Protein AF-A0A0C2FTX7-F1 (afdb_monomer)

Nearest PDB structures (foldseek):
  2q0o-assembly1_C  TM=3.931E-01  e=6.604E+00  Sinorhizobium fredii NGR234

Solvent-accessible surface area (backbone atoms only — not comparable to full-atom values): 8450 Å² total; per-residue (Å²): 137,84,83,79,80,75,87,76,80,83,76,73,76,77,71,81,76,68,100,60,57,69,72,59,71,73,48,58,84,80,49,51,65,69,56,45,53,53,54,44,53,53,46,50,53,50,39,52,54,49,52,51,45,42,52,52,24,55,48,23,51,76,70,73,40,80,56,85,47,73,63,62,65,61,48,48,55,50,44,50,54,45,52,52,50,46,52,54,45,50,55,52,40,46,69,74,69,46,91,67,78,84,46,72,68,59,47,52,53,59,73,69,50,81,72,76,85,75,84,79,65,56,66,71,60,50,53,55,49,50,58,54,60,77,73,108

Foldseek 3Di:
DDDDDDDDPPPQPDDDDQPDDVVCLVPVLPDDLVVLVVVLVSLVVVLVVLVVLLVQQVVCVVVVHHRPDTDSVNSVVSSVSSVVSNVVSVVSSCVVVPPDDQDPVNVVVVVPDPDDDDPPDDPVVVVVVVVVVVVD

pLDDT: mean 82.49, std 15.6, range [36.53, 97.5]

Structure (mmCIF, N/CA/C/O backbone):
data_AF-A0A0C2FTX7-F1
#
_entry.id   AF-A0A0C2FTX7-F1
#
loop_
_atom_site.group_PDB
_atom_site.id
_atom_site.type_symbol
_atom_site.label_atom_id
_atom_site.label_alt_id
_atom_site.label_comp_id
_atom_site.label_asym_id
_atom_site.label_entity_id
_atom_site.label_seq_id
_atom_site.pdbx_PDB_ins_code
_atom_site.Cartn_x
_atom_site.Cartn_y
_atom_site.Cartn_z
_atom_site.occupancy
_atom_site.B_iso_or_equiv
_atom_site.auth_seq_id
_atom_site.auth_comp_id
_atom_site.auth_asym_id
_atom_site.auth_atom_id
_atom_site.pdbx_PDB_model_num
ATOM 1 N N . MET A 1 1 ? 19.396 13.134 -50.873 1.00 36.53 1 MET A N 1
ATOM 2 C CA . MET A 1 1 ? 18.105 12.723 -50.287 1.00 36.53 1 MET A CA 1
ATOM 3 C C . MET A 1 1 ? 18.381 12.219 -48.886 1.00 36.53 1 MET A C 1
ATOM 5 O O . MET A 1 1 ? 19.053 11.209 -48.738 1.00 36.53 1 MET A O 1
ATOM 9 N N . SER A 1 2 ? 17.984 12.992 -47.879 1.00 36.53 2 SER A N 1
ATOM 10 C CA . SER A 1 2 ? 18.265 12.711 -46.470 1.00 36.53 2 SER A CA 1
ATOM 11 C C . SER A 1 2 ? 17.114 11.891 -45.895 1.00 36.53 2 SER A C 1
ATOM 13 O O . SER A 1 2 ? 15.978 12.359 -45.882 1.00 36.53 2 SER A O 1
ATOM 15 N N . HIS A 1 3 ? 17.389 10.663 -45.457 1.00 39.69 3 HIS A N 1
ATOM 16 C CA . HIS A 1 3 ? 16.394 9.826 -44.792 1.00 39.69 3 HIS A CA 1
ATOM 17 C C . HIS A 1 3 ? 16.103 10.380 -43.390 1.00 39.69 3 HIS A C 1
ATOM 19 O O . HIS A 1 3 ? 16.943 10.303 -42.498 1.00 39.69 3 HIS A O 1
ATOM 25 N N . GLN A 1 4 ? 14.903 10.938 -43.205 1.00 40.91 4 GLN A N 1
ATOM 26 C CA . GLN A 1 4 ? 14.298 11.130 -41.888 1.00 40.91 4 GLN A CA 1
ATOM 27 C C . GLN A 1 4 ? 13.918 9.759 -41.323 1.00 40.91 4 GLN A C 1
ATOM 29 O O . GLN A 1 4 ? 13.025 9.087 -41.836 1.00 40.91 4 GLN A O 1
ATOM 34 N N . SER A 1 5 ? 14.594 9.339 -40.260 1.00 39.84 5 SER A N 1
ATOM 35 C CA . SER A 1 5 ? 14.141 8.246 -39.402 1.00 39.84 5 SER A CA 1
ATOM 36 C C . SER A 1 5 ? 12.988 8.742 -38.526 1.00 39.84 5 SER A C 1
ATOM 38 O O . SER A 1 5 ? 13.173 9.632 -37.699 1.00 39.84 5 SER A O 1
ATOM 40 N N . ALA A 1 6 ? 11.798 8.174 -38.728 1.00 42.66 6 ALA A N 1
ATOM 41 C CA . ALA A 1 6 ? 10.618 8.406 -37.898 1.00 42.66 6 ALA A CA 1
ATOM 42 C C . ALA A 1 6 ? 10.862 7.985 -36.428 1.00 42.66 6 ALA A C 1
ATOM 44 O O . ALA A 1 6 ? 11.613 7.030 -36.190 1.00 42.66 6 ALA A O 1
ATOM 45 N N . PRO A 1 7 ? 10.228 8.647 -35.439 1.00 43.50 7 PRO A N 1
ATOM 46 C CA . PRO A 1 7 ? 10.326 8.252 -34.038 1.00 43.50 7 PRO A CA 1
ATOM 47 C C . PRO A 1 7 ? 9.644 6.893 -33.843 1.00 43.50 7 PRO A C 1
ATOM 49 O O . PRO A 1 7 ? 8.486 6.701 -34.215 1.00 43.50 7 PRO A O 1
ATOM 52 N N . LYS A 1 8 ? 10.382 5.921 -33.298 1.00 42.75 8 LYS A N 1
ATOM 53 C CA . LYS A 1 8 ? 9.829 4.608 -32.948 1.00 42.75 8 LYS A CA 1
ATOM 54 C C . LYS A 1 8 ? 8.855 4.786 -31.776 1.00 42.75 8 LYS A C 1
ATOM 56 O O . LYS A 1 8 ? 9.232 5.443 -30.813 1.00 42.75 8 LYS A O 1
ATOM 61 N N . PRO A 1 9 ? 7.643 4.208 -31.824 1.00 43.28 9 PRO A N 1
ATOM 62 C CA . PRO A 1 9 ? 6.730 4.243 -30.692 1.00 43.28 9 PRO A CA 1
ATOM 63 C C . PRO A 1 9 ? 7.345 3.470 -29.521 1.00 43.28 9 PRO A C 1
ATOM 65 O O . PRO A 1 9 ? 7.659 2.282 -29.655 1.00 43.28 9 PRO A O 1
ATOM 68 N N . ASP A 1 10 ? 7.525 4.153 -28.389 1.00 44.41 10 ASP A N 1
ATOM 69 C CA . ASP A 1 10 ? 7.972 3.593 -27.114 1.00 44.41 10 ASP A CA 1
ATOM 70 C C . ASP A 1 10 ? 7.007 2.503 -26.655 1.00 44.41 10 AS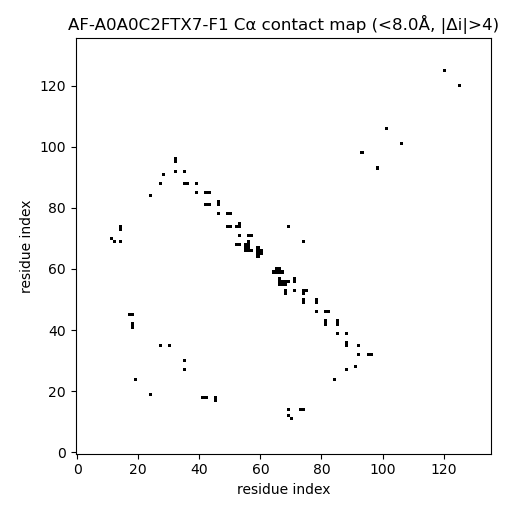P A C 1
ATOM 72 O O . ASP A 1 10 ? 6.046 2.726 -25.921 1.00 44.41 10 ASP A O 1
ATOM 76 N N . THR A 1 11 ? 7.248 1.279 -27.109 1.00 45.06 11 THR A N 1
ATOM 77 C CA . THR A 1 11 ? 6.495 0.118 -26.650 1.00 45.06 11 THR A CA 1
ATOM 78 C C . THR A 1 11 ? 7.145 -0.341 -25.347 1.00 45.06 11 THR A C 1
ATOM 80 O O . THR A 1 11 ? 7.840 -1.358 -25.307 1.00 45.06 11 THR A O 1
ATOM 83 N N . LYS A 1 12 ? 6.997 0.470 -24.287 1.00 52.41 12 LYS A N 1
ATOM 84 C CA . LYS A 1 12 ? 7.442 0.124 -22.932 1.00 52.41 12 LYS A CA 1
ATOM 85 C C . LYS A 1 12 ? 6.713 -1.159 -22.535 1.00 52.41 12 LYS A C 1
ATOM 87 O O . LYS A 1 12 ? 5.499 -1.153 -22.334 1.00 52.41 12 LYS A O 1
ATOM 92 N N . LYS A 1 13 ? 7.428 -2.289 -22.513 1.00 51.44 13 LYS A N 1
ATOM 93 C CA . LYS A 1 13 ? 6.860 -3.574 -22.086 1.00 51.44 13 LYS A CA 1
ATOM 94 C C . LYS A 1 13 ? 6.274 -3.375 -20.685 1.00 51.44 13 LYS A C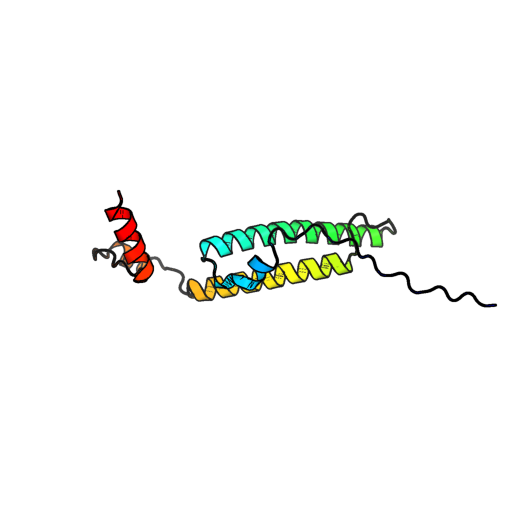 1
ATOM 96 O O . LYS A 1 13 ? 7.019 -2.951 -19.803 1.00 51.44 13 LYS A O 1
ATOM 101 N N . PRO A 1 14 ? 4.979 -3.646 -20.467 1.00 54.78 14 PRO A N 1
ATOM 102 C CA . PRO A 1 14 ? 4.381 -3.437 -19.163 1.00 54.78 14 PRO A CA 1
ATOM 103 C C . PRO A 1 14 ? 5.098 -4.316 -18.141 1.00 54.78 14 PRO A C 1
ATOM 105 O O . PRO A 1 14 ? 5.370 -5.494 -18.390 1.00 54.78 14 PRO A O 1
ATOM 108 N N . LEU A 1 15 ? 5.424 -3.722 -16.994 1.00 64.06 15 LEU A N 1
ATOM 109 C CA . LEU A 1 15 ? 5.787 -4.488 -15.811 1.00 64.06 15 LEU A CA 1
ATOM 110 C C . LEU A 1 15 ? 4.661 -5.484 -15.509 1.00 64.06 15 LEU A C 1
ATOM 112 O O . LEU A 1 15 ? 3.499 -5.231 -15.838 1.00 64.06 15 LEU A O 1
ATOM 116 N N . ASN A 1 16 ? 5.006 -6.620 -14.893 1.00 66.12 16 ASN A N 1
ATOM 117 C CA . ASN A 1 16 ? 3.991 -7.550 -14.398 1.00 66.12 16 ASN A CA 1
ATOM 118 C C . ASN A 1 16 ? 2.942 -6.758 -13.604 1.00 66.12 16 ASN A C 1
ATOM 120 O O . ASN A 1 16 ? 3.328 -5.851 -12.858 1.00 66.12 16 ASN A O 1
ATOM 124 N N . PRO A 1 17 ? 1.649 -7.072 -13.780 1.00 65.44 17 PRO A N 1
ATOM 125 C CA . PRO A 1 17 ? 0.591 -6.282 -13.186 1.00 65.44 17 PRO A CA 1
ATOM 126 C C . PRO A 1 17 ? 0.754 -6.230 -11.662 1.00 65.44 17 PRO A C 1
ATOM 128 O O . PRO A 1 17 ? 1.253 -7.194 -11.069 1.00 65.44 17 PRO A O 1
ATOM 131 N N . PRO A 1 18 ? 0.339 -5.119 -11.031 1.00 70.81 18 PRO A N 1
ATOM 132 C CA . PRO A 1 18 ? 0.328 -5.023 -9.585 1.00 70.81 18 PRO A CA 1
ATOM 133 C C . PRO A 1 18 ? -0.456 -6.167 -8.941 1.00 70.81 18 PRO A C 1
ATOM 135 O O . PRO A 1 18 ? -1.395 -6.686 -9.552 1.00 70.81 18 PRO A O 1
ATOM 138 N N . PRO A 1 19 ? -0.112 -6.542 -7.692 1.00 77.25 19 PRO A N 1
ATOM 139 C CA . PRO A 1 19 ? -0.817 -7.598 -6.962 1.00 77.25 19 PRO A CA 1
ATOM 140 C C . PRO A 1 19 ? -2.310 -7.281 -6.770 1.00 77.25 19 PRO A C 1
ATOM 142 O O . PRO A 1 19 ? -3.114 -8.187 -6.575 1.00 77.25 19 PRO A O 1
ATOM 145 N N . TYR A 1 20 ? -2.686 -6.004 -6.881 1.00 84.12 20 TYR A N 1
ATOM 146 C CA . TYR A 1 20 ? -4.059 -5.523 -6.826 1.00 84.12 20 TYR A CA 1
ATOM 147 C C . TYR A 1 20 ? -4.430 -4.735 -8.076 1.00 84.12 20 TYR A C 1
ATOM 149 O O . TYR A 1 20 ? -3.618 -3.991 -8.624 1.00 84.12 20 TYR A O 1
ATOM 157 N N . SER A 1 21 ? -5.691 -4.856 -8.494 1.00 85.31 21 SER A N 1
ATOM 158 C CA . SER A 1 21 ? -6.229 -4.057 -9.591 1.00 85.31 21 SER A CA 1
ATOM 159 C C . SER A 1 21 ? -6.302 -2.567 -9.213 1.00 85.31 21 SER A C 1
ATOM 161 O O . SER A 1 21 ? -6.468 -2.239 -8.032 1.00 85.31 21 SER A O 1
ATOM 163 N N . PRO A 1 22 ? -6.261 -1.649 -10.200 1.00 85.88 22 PRO A N 1
ATOM 164 C CA . PRO A 1 22 ? -6.446 -0.217 -9.953 1.00 85.88 22 PRO A CA 1
ATOM 165 C C . PRO A 1 22 ? -7.733 0.087 -9.181 1.00 85.88 22 PRO A C 1
ATOM 167 O O . PRO A 1 22 ? -7.719 0.882 -8.251 1.00 85.88 22 PRO A O 1
ATOM 170 N N . GLN A 1 23 ? -8.810 -0.648 -9.473 1.00 86.25 23 GLN A N 1
ATOM 171 C CA . GLN A 1 23 ? -10.101 -0.516 -8.794 1.00 86.25 23 GLN A CA 1
ATOM 172 C C . GLN A 1 23 ? -9.991 -0.731 -7.278 1.00 86.25 23 GLN A C 1
ATOM 174 O O . GLN A 1 23 ? -10.592 0.015 -6.512 1.00 86.25 23 GLN A O 1
ATOM 179 N N . ILE A 1 24 ? -9.207 -1.714 -6.822 1.00 88.94 24 ILE A N 1
ATOM 180 C CA . ILE A 1 24 ? -9.001 -1.953 -5.385 1.00 88.94 24 ILE A CA 1
ATOM 181 C C . ILE A 1 24 ? -8.175 -0.818 -4.771 1.00 88.94 24 ILE A C 1
ATOM 183 O O . ILE A 1 24 ? -8.479 -0.345 -3.676 1.00 88.94 24 ILE A O 1
ATOM 187 N N . LEU A 1 25 ? -7.143 -0.361 -5.483 1.00 90.56 25 LEU A N 1
ATOM 188 C CA . LEU A 1 25 ? -6.24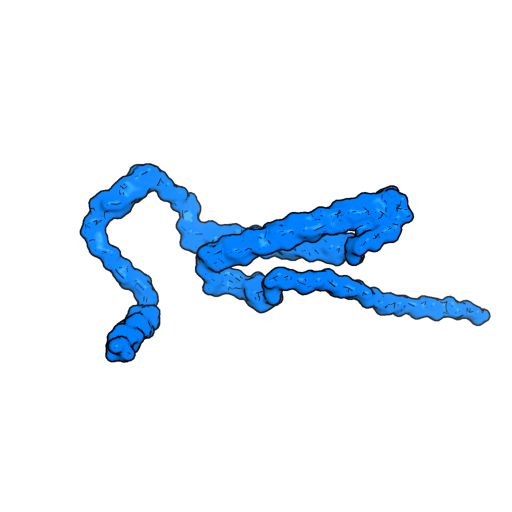1 0.691 -5.017 1.00 90.56 25 LEU A CA 1
ATOM 189 C C . LEU A 1 25 ? -6.882 2.087 -5.016 1.00 90.56 25 LEU A C 1
ATOM 191 O O . LEU A 1 25 ? -6.432 2.958 -4.273 1.00 90.56 25 LEU A O 1
ATOM 195 N N . GLU A 1 26 ? -7.914 2.320 -5.821 1.00 92.88 26 GLU A N 1
ATOM 196 C CA . GLU A 1 26 ? -8.685 3.569 -5.859 1.00 92.88 26 GLU A CA 1
ATOM 197 C C . GLU A 1 26 ? -9.715 3.657 -4.725 1.00 92.88 26 GLU A C 1
ATOM 199 O O . GLU A 1 26 ? -9.944 4.741 -4.195 1.00 92.88 26 GLU A O 1
ATOM 204 N N . HIS A 1 27 ? -10.272 2.524 -4.289 1.00 93.88 27 HIS A N 1
ATOM 205 C CA . HIS A 1 27 ? -11.379 2.465 -3.323 1.00 93.88 27 HIS A CA 1
ATOM 206 C C . HIS A 1 27 ? -10.945 1.977 -1.932 1.00 93.88 27 HIS A C 1
ATOM 208 O O . HIS A 1 27 ? -11.680 1.284 -1.223 1.00 93.88 27 HIS A O 1
ATOM 214 N N . LEU A 1 28 ? -9.727 2.336 -1.513 1.00 93.25 28 LEU A N 1
ATOM 215 C CA . LEU A 1 28 ? -9.151 1.891 -0.238 1.00 93.25 28 LEU A CA 1
ATOM 216 C C . LEU A 1 28 ? -9.990 2.296 0.992 1.00 93.25 28 LEU A C 1
ATOM 218 O O . LEU A 1 28 ? -9.928 1.662 2.042 1.00 93.25 28 LEU A O 1
ATOM 222 N N . ASP A 1 29 ? -10.793 3.352 0.896 1.00 92.06 29 ASP A N 1
ATOM 223 C CA . ASP A 1 29 ? -11.674 3.834 1.966 1.00 92.06 29 ASP A CA 1
ATOM 224 C C . ASP A 1 29 ? -12.790 2.847 2.339 1.00 92.06 29 ASP A C 1
ATOM 226 O O . ASP A 1 29 ? -13.172 2.786 3.517 1.00 92.06 29 ASP A O 1
ATOM 230 N N . GLN A 1 30 ? -13.228 2.025 1.383 1.00 93.25 30 GLN A N 1
ATOM 231 C CA . GLN A 1 30 ? -14.319 1.062 1.551 1.00 93.25 30 GLN A CA 1
ATOM 232 C C . GLN A 1 30 ? -13.913 -0.153 2.395 1.00 93.25 30 GLN A C 1
ATOM 234 O O . GLN A 1 30 ? -14.758 -0.835 2.973 1.00 93.25 30 GLN A O 1
ATOM 239 N N . PHE A 1 31 ? -12.613 -0.421 2.518 1.00 94.00 31 PHE A N 1
ATOM 240 C CA . PHE A 1 31 ? -12.118 -1.620 3.182 1.00 94.00 31 PHE A CA 1
ATOM 241 C C . PHE A 1 31 ? -11.959 -1.458 4.695 1.00 94.00 31 PHE A C 1
ATOM 243 O O . PHE A 1 31 ? -11.640 -0.385 5.215 1.00 94.00 31 PHE A O 1
ATOM 250 N N . SER A 1 32 ? -12.152 -2.554 5.431 1.00 94.38 32 SER A N 1
ATOM 251 C CA . SER A 1 32 ? -11.906 -2.607 6.877 1.00 94.38 32 SER A CA 1
ATOM 252 C C . SER A 1 32 ? -10.426 -2.361 7.215 1.00 94.38 32 SER A C 1
ATOM 254 O O . SER A 1 32 ? -9.551 -2.538 6.368 1.00 94.38 32 SER A O 1
ATOM 256 N N . VAL A 1 33 ? -10.117 -2.019 8.474 1.00 93.25 33 VAL A N 1
ATOM 257 C CA . VAL A 1 33 ? -8.719 -1.917 8.945 1.00 93.25 33 VAL A CA 1
ATOM 258 C C . VAL A 1 33 ? -7.966 -3.233 8.722 1.00 93.25 33 VAL A C 1
ATOM 260 O O . VAL A 1 33 ? -6.831 -3.216 8.250 1.00 93.25 33 VAL A O 1
ATOM 263 N N . GLY A 1 34 ? -8.605 -4.377 8.990 1.00 93.06 34 GLY A N 1
ATOM 264 C CA . GLY A 1 34 ? -7.999 -5.693 8.771 1.00 93.06 34 GLY A CA 1
ATOM 265 C C . GLY A 1 34 ? -7.608 -5.904 7.307 1.00 93.06 34 GLY A C 1
ATOM 266 O O . GLY A 1 34 ? -6.460 -6.229 7.012 1.00 93.06 34 GLY A O 1
ATOM 267 N N . THR A 1 35 ? -8.533 -5.623 6.389 1.00 95.69 35 THR A N 1
ATOM 268 C CA . THR A 1 35 ? -8.304 -5.727 4.941 1.00 95.69 35 THR A CA 1
ATOM 269 C C . THR A 1 35 ? -7.209 -4.768 4.470 1.00 95.69 35 THR A C 1
ATOM 271 O O . THR A 1 35 ? -6.303 -5.181 3.754 1.00 95.69 35 THR A O 1
ATOM 274 N N . LEU A 1 36 ? -7.227 -3.514 4.934 1.00 96.31 36 LEU A N 1
ATOM 275 C CA . LEU A 1 36 ? -6.190 -2.522 4.637 1.00 96.31 36 LEU A CA 1
ATOM 276 C C . LEU A 1 36 ? -4.794 -2.983 5.075 1.00 96.31 36 LEU A C 1
ATOM 278 O O . LEU A 1 36 ? -3.822 -2.784 4.351 1.00 96.31 36 LEU A O 1
ATOM 282 N N . THR A 1 37 ? -4.693 -3.644 6.230 1.00 96.19 37 THR A N 1
ATOM 283 C CA . THR A 1 37 ? -3.423 -4.200 6.724 1.00 96.19 37 THR A CA 1
ATOM 284 C C . THR A 1 37 ? -2.898 -5.325 5.824 1.00 96.19 37 THR A C 1
ATOM 286 O O . THR A 1 37 ? -1.692 -5.423 5.595 1.00 96.19 37 THR A O 1
ATOM 289 N N . VAL A 1 38 ? -3.790 -6.174 5.299 1.00 96.88 38 VAL A N 1
ATOM 290 C CA . VAL A 1 38 ? -3.427 -7.249 4.359 1.00 96.88 38 VAL A CA 1
ATOM 291 C C . VAL A 1 38 ? -2.921 -6.662 3.045 1.00 96.88 38 VAL A C 1
ATOM 293 O O . VAL A 1 38 ? -1.803 -6.986 2.646 1.00 96.88 38 VAL A O 1
ATOM 296 N N . ILE A 1 39 ? -3.684 -5.738 2.448 1.00 96.25 39 ILE A N 1
ATOM 297 C CA . ILE A 1 39 ? -3.299 -5.039 1.214 1.00 96.25 39 ILE A CA 1
ATOM 298 C C . ILE A 1 39 ? -1.935 -4.367 1.404 1.00 96.25 39 ILE A C 1
ATOM 300 O O . ILE A 1 39 ? -1.023 -4.575 0.609 1.00 96.25 39 ILE A O 1
ATOM 304 N N . GLY A 1 40 ? -1.754 -3.617 2.497 1.00 96.94 40 GLY A N 1
ATOM 305 C CA . GLY A 1 40 ? -0.496 -2.929 2.788 1.00 96.94 40 GLY A CA 1
ATOM 306 C C . GLY A 1 40 ? 0.703 -3.877 2.864 1.00 96.94 40 GLY A C 1
ATOM 307 O O . GLY A 1 40 ? 1.750 -3.593 2.290 1.00 96.94 40 GLY A O 1
ATOM 308 N N . ARG A 1 41 ? 0.560 -5.041 3.507 1.00 97.00 41 ARG A N 1
ATOM 309 C CA . ARG A 1 41 ? 1.634 -6.046 3.578 1.00 97.00 41 ARG A CA 1
ATOM 310 C C . ARG A 1 41 ? 2.037 -6.571 2.200 1.00 97.00 41 ARG A C 1
ATOM 312 O O . ARG A 1 41 ? 3.226 -6.723 1.931 1.00 97.00 41 ARG A O 1
ATOM 319 N N . GLU A 1 42 ? 1.071 -6.854 1.339 1.00 96.19 42 GLU A N 1
ATOM 320 C CA . GLU A 1 42 ? 1.344 -7.352 -0.010 1.00 96.19 42 GLU A CA 1
ATOM 321 C C . GLU A 1 42 ? 1.988 -6.277 -0.894 1.00 96.19 42 GLU A C 1
ATOM 323 O O . GLU A 1 42 ? 2.949 -6.571 -1.604 1.00 96.19 42 GLU A O 1
ATOM 328 N N . LEU A 1 43 ? 1.559 -5.014 -0.769 1.00 95.88 43 LEU A N 1
ATOM 329 C CA . LEU A 1 43 ? 2.218 -3.886 -1.434 1.00 95.88 43 LEU A CA 1
ATOM 330 C C . LEU A 1 43 ? 3.665 -3.684 -0.951 1.00 95.88 43 LEU A C 1
ATOM 332 O O . LEU A 1 43 ? 4.532 -3.388 -1.767 1.00 95.88 43 LEU A O 1
ATOM 336 N N . VAL A 1 44 ? 3.965 -3.889 0.341 1.00 96.69 44 VAL A N 1
ATOM 337 C CA . VAL A 1 44 ? 5.352 -3.872 0.857 1.00 96.69 44 VAL A CA 1
ATOM 338 C C . VAL A 1 44 ? 6.185 -5.009 0.264 1.00 96.69 44 VAL A C 1
ATOM 340 O O . VAL A 1 44 ? 7.343 -4.795 -0.102 1.00 96.69 44 VAL A O 1
ATOM 343 N N . SER A 1 45 ? 5.617 -6.213 0.164 1.00 95.69 45 SER A N 1
ATOM 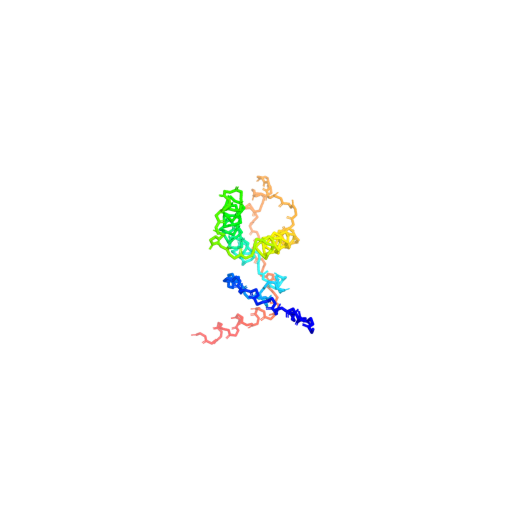344 C CA . SER A 1 45 ? 6.302 -7.353 -0.455 1.00 95.69 45 SER A CA 1
ATOM 345 C C . SER A 1 45 ? 6.656 -7.047 -1.910 1.00 95.69 45 SER A C 1
ATOM 347 O O . SER A 1 45 ? 7.804 -7.219 -2.317 1.00 95.69 45 SER A O 1
ATOM 349 N N . GLU A 1 46 ? 5.698 -6.518 -2.671 1.00 94.25 46 GLU A N 1
ATOM 350 C CA . GLU A 1 46 ? 5.907 -6.093 -4.054 1.00 94.25 46 GLU A CA 1
ATOM 351 C C . GLU A 1 46 ? 6.959 -4.977 -4.146 1.00 94.25 46 GLU A C 1
ATOM 353 O O . GLU A 1 46 ? 7.907 -5.085 -4.924 1.00 94.25 46 GLU A O 1
ATOM 358 N N . LEU A 1 47 ? 6.860 -3.939 -3.308 1.00 95.19 47 LEU A N 1
ATOM 359 C CA . LEU A 1 47 ? 7.829 -2.841 -3.262 1.00 95.19 47 LEU A CA 1
ATOM 360 C C . LEU A 1 47 ? 9.246 -3.359 -2.997 1.00 95.19 47 LEU A C 1
ATOM 362 O O . LEU A 1 47 ? 10.192 -2.915 -3.645 1.00 95.19 4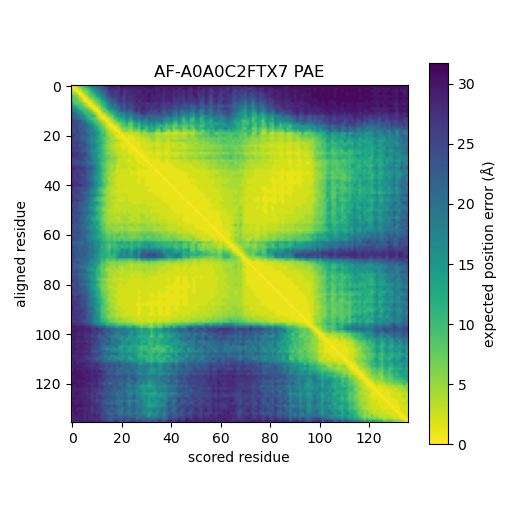7 LEU A O 1
ATOM 366 N N . THR A 1 48 ? 9.397 -4.331 -2.096 1.00 95.06 48 THR A N 1
ATOM 367 C CA . THR A 1 48 ? 10.689 -4.963 -1.788 1.00 95.06 48 THR A CA 1
ATOM 368 C C . THR A 1 48 ? 11.270 -5.644 -3.025 1.00 95.06 48 THR A C 1
ATOM 370 O O . THR A 1 48 ? 12.425 -5.403 -3.388 1.00 95.06 48 THR A O 1
ATOM 373 N N . THR A 1 49 ? 10.462 -6.447 -3.722 1.00 92.56 49 THR A N 1
ATOM 374 C CA . THR A 1 49 ? 10.876 -7.128 -4.954 1.00 92.56 49 THR A CA 1
ATOM 375 C C . THR A 1 49 ? 11.259 -6.130 -6.047 1.00 92.56 49 THR A C 1
ATOM 377 O O . THR A 1 49 ? 12.305 -6.281 -6.680 1.00 92.56 49 THR A O 1
ATOM 380 N N . ARG A 1 50 ? 10.456 -5.082 -6.254 1.00 91.38 50 ARG A N 1
ATOM 381 C CA . ARG A 1 50 ? 10.694 -4.080 -7.306 1.00 91.38 50 ARG A CA 1
ATOM 382 C C . ARG A 1 50 ? 11.886 -3.190 -7.018 1.00 91.38 50 ARG A C 1
ATOM 384 O O . ARG A 1 50 ? 12.669 -2.939 -7.929 1.00 91.38 50 ARG A O 1
ATOM 391 N N . THR A 1 51 ? 12.080 -2.803 -5.762 1.00 93.31 51 THR A N 1
ATOM 392 C CA . THR A 1 51 ? 13.270 -2.063 -5.328 1.00 93.31 51 THR A CA 1
ATOM 393 C C . THR A 1 51 ? 14.526 -2.891 -5.587 1.00 93.31 51 THR A C 1
ATOM 395 O O . THR A 1 51 ? 15.489 -2.385 -6.158 1.00 93.31 51 THR A O 1
ATOM 398 N N . HIS A 1 52 ? 14.504 -4.191 -5.273 1.00 92.50 52 HIS A N 1
ATOM 399 C CA . HIS A 1 52 ? 15.614 -5.084 -5.606 1.00 92.50 52 HIS A CA 1
ATOM 400 C C . HIS A 1 52 ? 15.861 -5.164 -7.125 1.00 92.50 52 HIS A C 1
ATOM 402 O O . HIS A 1 52 ? 17.004 -5.035 -7.570 1.00 92.50 52 HIS A O 1
ATOM 408 N N . SER A 1 53 ? 14.813 -5.318 -7.944 1.00 90.62 53 SER A N 1
ATOM 409 C CA . SER A 1 53 ? 14.933 -5.298 -9.413 1.00 90.62 53 SER A CA 1
ATOM 410 C C . SER A 1 53 ? 15.504 -3.981 -9.948 1.00 90.62 53 SER A C 1
ATOM 412 O O . SER A 1 53 ? 16.336 -4.004 -10.860 1.00 90.62 53 SER A O 1
ATOM 414 N N . LEU A 1 54 ? 15.103 -2.845 -9.375 1.00 90.75 54 LEU A N 1
ATOM 415 C CA . LEU A 1 54 ? 15.641 -1.531 -9.714 1.00 90.75 54 LEU A CA 1
ATOM 416 C C . LEU A 1 54 ? 17.134 -1.456 -9.370 1.00 90.75 54 LEU A C 1
ATOM 418 O O . LEU A 1 54 ? 17.935 -1.114 -10.236 1.00 90.75 54 LEU A O 1
ATOM 422 N N . CYS A 1 55 ? 17.538 -1.873 -8.165 1.00 91.44 55 CYS A N 1
ATOM 423 C CA . CYS A 1 55 ? 18.949 -1.924 -7.771 1.00 91.44 55 CYS A CA 1
ATOM 424 C C . CYS A 1 55 ? 19.789 -2.792 -8.718 1.00 91.44 55 CYS A C 1
ATOM 426 O O . CYS A 1 55 ? 20.880 -2.387 -9.119 1.00 91.44 55 CYS A O 1
ATOM 428 N N . MET A 1 56 ? 19.286 -3.966 -9.112 1.00 90.06 56 MET A N 1
ATOM 429 C CA . MET A 1 56 ? 19.983 -4.839 -10.065 1.00 90.06 56 MET A CA 1
ATOM 430 C C . MET A 1 56 ? 20.100 -4.205 -11.454 1.00 90.06 56 MET A C 1
ATOM 432 O O . MET A 1 56 ? 21.140 -4.334 -12.100 1.00 90.06 56 MET A O 1
ATOM 436 N N . SER A 1 57 ? 19.073 -3.479 -11.898 1.00 87.69 57 SER A N 1
ATOM 437 C CA . SER A 1 57 ? 19.089 -2.769 -13.183 1.00 87.69 57 SER A CA 1
ATOM 438 C C . SER A 1 57 ? 20.093 -1.619 -13.174 1.00 87.69 57 SER A C 1
ATOM 440 O O . SER A 1 57 ? 20.914 -1.515 -14.082 1.00 87.69 57 SER A O 1
ATOM 442 N N . LEU A 1 58 ? 20.105 -0.813 -12.109 1.00 88.62 58 LEU A N 1
ATOM 443 C CA . LEU A 1 58 ? 21.078 0.267 -11.923 1.00 88.62 58 LEU A CA 1
ATOM 444 C C . LEU A 1 58 ? 22.515 -0.268 -11.843 1.00 88.62 58 LEU A C 1
ATOM 446 O O . LEU A 1 58 ? 23.427 0.301 -12.446 1.00 88.62 58 LEU A O 1
ATOM 450 N N . LYS A 1 59 ? 22.723 -1.400 -11.160 1.00 89.31 59 LYS A N 1
ATOM 451 C CA . LYS A 1 59 ? 24.019 -2.088 -11.122 1.00 89.31 59 LYS A CA 1
ATOM 452 C C . LYS A 1 59 ? 24.458 -2.546 -12.515 1.00 89.31 59 LYS A C 1
ATOM 454 O O . LYS A 1 59 ? 25.604 -2.311 -12.885 1.00 89.31 59 LYS A O 1
ATOM 459 N N . ALA A 1 60 ? 23.567 -3.154 -13.299 1.00 87.12 60 ALA A N 1
ATOM 460 C CA . ALA A 1 60 ? 23.878 -3.584 -14.662 1.00 87.12 60 ALA A CA 1
ATOM 461 C C . ALA A 1 60 ? 24.284 -2.402 -15.557 1.00 87.12 60 ALA A C 1
ATOM 463 O O . ALA A 1 60 ? 25.285 -2.497 -16.263 1.00 87.12 60 ALA A O 1
ATOM 464 N N . VAL A 1 61 ? 23.574 -1.272 -15.460 1.00 84.94 61 VAL A N 1
ATOM 465 C CA . VAL A 1 61 ? 23.922 -0.030 -16.172 1.00 84.94 61 VAL A CA 1
ATOM 466 C C . VAL A 1 61 ? 25.314 0.467 -15.770 1.00 84.94 61 VAL A C 1
ATOM 468 O O . VAL A 1 61 ? 26.127 0.772 -16.643 1.00 84.94 61 VAL A O 1
ATOM 471 N N . SER A 1 62 ? 25.624 0.482 -14.470 1.00 87.81 62 SER A N 1
ATOM 472 C CA . SER A 1 62 ? 26.956 0.844 -13.958 1.00 87.81 62 SER A CA 1
ATOM 473 C C . SER A 1 62 ? 28.061 -0.072 -14.510 1.00 87.81 62 SER A C 1
ATOM 475 O O . SER A 1 62 ? 29.123 0.389 -14.925 1.00 87.81 62 SER A O 1
ATOM 477 N N . GLU A 1 63 ? 27.779 -1.372 -14.613 1.00 91.00 63 GLU A N 1
ATOM 478 C CA . GLU A 1 63 ? 28.679 -2.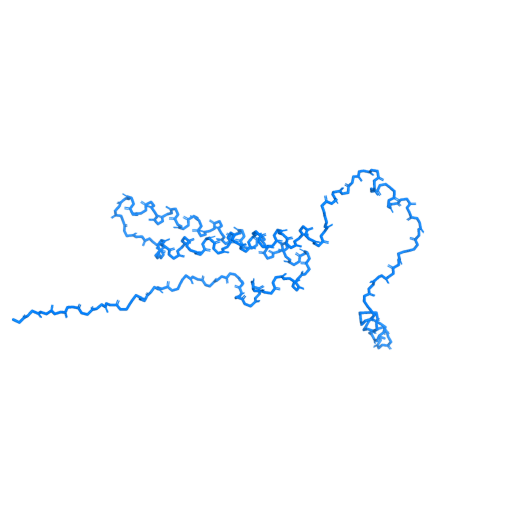383 -15.181 1.00 91.00 63 GLU A CA 1
ATOM 479 C C . GLU A 1 63 ? 28.688 -2.414 -16.724 1.00 91.00 63 GLU A C 1
ATOM 481 O O . GLU A 1 63 ? 29.366 -3.259 -17.310 1.00 91.00 63 GLU A O 1
ATOM 486 N N . ARG A 1 64 ? 27.948 -1.516 -17.396 1.00 86.94 64 ARG A N 1
ATOM 487 C CA . ARG A 1 64 ? 27.751 -1.489 -18.862 1.00 86.94 64 ARG A CA 1
ATOM 488 C C . ARG A 1 64 ? 27.200 -2.804 -19.432 1.00 86.94 64 ARG A C 1
ATOM 490 O O . ARG A 1 64 ? 27.452 -3.145 -20.588 1.00 86.94 64 ARG A O 1
ATOM 497 N N . LYS A 1 65 ? 26.452 -3.552 -18.622 1.00 83.19 65 LYS A N 1
ATOM 498 C CA . LYS A 1 65 ? 25.729 -4.763 -19.022 1.00 83.19 65 LYS A CA 1
ATOM 499 C C . LYS A 1 65 ? 24.306 -4.406 -19.459 1.00 83.19 65 LYS A C 1
ATOM 501 O O . LYS A 1 65 ? 23.752 -3.418 -18.975 1.00 83.19 65 LYS A O 1
ATOM 506 N N . PRO A 1 66 ? 23.677 -5.214 -20.330 1.00 76.12 66 PRO A N 1
ATOM 507 C CA . PRO A 1 66 ? 22.264 -5.043 -20.642 1.00 76.12 66 PRO A CA 1
ATOM 508 C C . PRO A 1 66 ? 21.425 -5.164 -19.356 1.00 76.12 66 PRO A C 1
ATOM 510 O O . PRO A 1 66 ? 21.646 -6.110 -18.590 1.00 76.12 66 PRO A O 1
ATOM 513 N N . PRO A 1 67 ? 20.483 -4.243 -19.090 1.00 68.62 67 PRO A N 1
ATOM 514 C CA . PRO A 1 67 ? 19.591 -4.360 -17.944 1.00 68.62 67 PRO A CA 1
ATOM 515 C C . PRO A 1 67 ? 18.711 -5.611 -18.077 1.00 68.62 67 PRO A C 1
ATOM 517 O O . PRO A 1 67 ? 18.195 -5.923 -19.149 1.00 68.62 67 PRO A O 1
ATOM 520 N N . VAL A 1 68 ? 18.589 -6.356 -16.975 1.00 68.12 68 VAL A N 1
ATOM 521 C CA . VAL A 1 68 ? 17.884 -7.652 -16.923 1.00 68.12 68 VAL A CA 1
ATOM 522 C C . VAL A 1 68 ? 16.397 -7.473 -16.603 1.00 68.12 68 VAL A C 1
ATOM 524 O O . VAL A 1 68 ? 15.569 -8.275 -17.029 1.00 68.12 68 VAL A O 1
ATOM 527 N N . ALA A 1 69 ? 16.051 -6.417 -15.864 1.00 64.25 69 ALA A N 1
ATOM 528 C CA . ALA A 1 69 ? 14.671 -6.000 -15.645 1.00 64.25 69 ALA A CA 1
ATOM 529 C C . ALA A 1 69 ? 14.358 -4.787 -16.535 1.00 64.25 69 ALA A C 1
ATOM 531 O O . ALA A 1 69 ? 15.279 -4.166 -17.058 1.00 64.25 69 ALA A O 1
ATOM 532 N N . GLY A 1 70 ? 13.064 -4.528 -16.759 1.00 68.31 70 GLY A N 1
ATOM 533 C CA . GLY A 1 70 ? 12.559 -3.508 -17.687 1.00 68.31 70 GLY A CA 1
ATOM 534 C C . GLY A 1 70 ? 13.079 -2.084 -17.444 1.00 68.31 70 GLY A C 1
ATOM 535 O O . GLY A 1 70 ? 13.961 -1.855 -16.624 1.00 68.31 70 GLY A O 1
ATOM 536 N N . ASP A 1 71 ? 12.521 -1.121 -18.177 1.00 81.31 71 ASP A N 1
ATOM 537 C CA . ASP A 1 71 ? 12.917 0.292 -18.113 1.00 81.31 71 ASP A CA 1
ATOM 538 C C . ASP A 1 71 ? 13.055 0.789 -16.648 1.00 81.31 71 ASP A C 1
ATOM 540 O O . ASP A 1 71 ? 12.071 0.746 -15.900 1.00 81.31 71 ASP A O 1
ATOM 544 N N . PRO A 1 72 ? 14.257 1.219 -16.199 1.00 84.62 72 PRO A N 1
ATOM 545 C CA . PRO A 1 72 ? 14.488 1.668 -14.825 1.00 84.62 72 PRO A CA 1
ATOM 546 C C . PRO A 1 72 ? 13.583 2.824 -14.400 1.00 84.62 72 PRO A C 1
ATOM 548 O O . PRO A 1 72 ? 13.205 2.893 -13.233 1.00 84.62 72 PRO A O 1
ATOM 551 N N . GLU A 1 73 ? 13.221 3.706 -15.333 1.00 87.94 73 GLU A N 1
ATOM 552 C CA . GLU A 1 73 ? 12.320 4.827 -15.064 1.00 87.94 73 GLU A CA 1
ATOM 553 C C . GLU A 1 73 ? 10.914 4.319 -14.725 1.00 87.94 73 GLU A C 1
ATOM 555 O O . GLU A 1 73 ? 10.352 4.672 -13.692 1.00 87.94 73 GLU A O 1
ATOM 560 N N . GLN A 1 74 ? 10.404 3.365 -15.507 1.00 86.69 74 GLN A N 1
ATOM 561 C CA . GLN A 1 74 ? 9.121 2.714 -15.244 1.00 86.69 74 GLN A CA 1
ATOM 562 C C . GLN A 1 74 ? 9.119 1.944 -13.911 1.00 86.69 74 GLN A C 1
ATOM 564 O O . GLN A 1 74 ? 8.124 1.942 -13.185 1.00 86.69 74 GLN A O 1
ATOM 569 N N . LEU A 1 75 ? 10.230 1.283 -13.562 1.00 87.81 75 LEU A N 1
ATOM 570 C CA . LEU A 1 75 ? 10.384 0.620 -12.261 1.00 87.81 75 LEU A CA 1
ATOM 571 C C . LEU A 1 75 ? 10.367 1.621 -11.101 1.00 87.81 75 LEU A C 1
ATOM 573 O O . LEU A 1 75 ? 9.777 1.327 -10.059 1.00 87.81 75 LEU A O 1
ATOM 577 N N . LEU A 1 76 ? 10.999 2.783 -11.274 1.00 91.25 76 LEU A N 1
ATOM 578 C CA . LEU A 1 76 ? 11.023 3.849 -10.277 1.00 91.25 76 LEU A CA 1
ATOM 579 C C . LEU A 1 76 ? 9.627 4.450 -10.069 1.00 91.25 76 LEU A C 1
ATOM 581 O O . LEU A 1 76 ? 9.175 4.530 -8.928 1.00 91.25 76 LEU A O 1
ATOM 585 N N . GLU A 1 77 ? 8.923 4.797 -11.151 1.00 92.50 77 GLU A N 1
ATOM 586 C CA . GLU A 1 77 ? 7.533 5.280 -11.112 1.00 92.50 77 GLU A CA 1
ATOM 587 C C . GLU A 1 77 ? 6.615 4.287 -10.393 1.00 92.50 77 GLU A C 1
ATOM 589 O O . GLU A 1 77 ? 5.796 4.658 -9.551 1.00 92.50 77 GLU A O 1
ATOM 594 N N . TYR A 1 78 ? 6.791 2.996 -10.676 1.00 91.31 78 TYR A N 1
ATOM 595 C CA . TYR A 1 78 ? 6.010 1.949 -10.038 1.00 91.31 78 TYR A CA 1
ATOM 596 C C . TYR A 1 78 ? 6.313 1.825 -8.536 1.00 91.31 78 TYR A C 1
ATOM 598 O O . TYR A 1 78 ? 5.388 1.719 -7.731 1.00 91.31 78 TYR A O 1
ATOM 606 N N . CYS A 1 79 ? 7.585 1.908 -8.129 1.00 93.44 79 CYS A N 1
ATOM 607 C CA . CYS A 1 79 ? 7.954 1.943 -6.709 1.00 93.44 79 CYS A CA 1
ATOM 608 C C . CYS A 1 79 ? 7.362 3.169 -5.997 1.00 93.44 79 CYS A C 1
ATOM 610 O O . CYS A 1 79 ? 6.879 3.037 -4.872 1.00 93.44 79 CYS A O 1
ATOM 612 N N . GLN A 1 80 ? 7.355 4.336 -6.649 1.00 95.00 80 GLN A N 1
ATOM 613 C CA . GLN A 1 80 ? 6.739 5.549 -6.110 1.00 95.00 80 GLN A CA 1
ATOM 614 C C . GLN A 1 80 ? 5.238 5.357 -5.874 1.00 95.00 80 GLN A C 1
ATOM 616 O O . GLN A 1 80 ? 4.762 5.595 -4.767 1.00 95.00 80 GLN A O 1
ATOM 621 N N . MET A 1 81 ? 4.514 4.828 -6.862 1.00 94.50 81 MET A N 1
ATOM 622 C CA . MET A 1 81 ? 3.081 4.551 -6.736 1.00 94.50 81 MET A CA 1
ATOM 623 C C . MET A 1 81 ? 2.771 3.593 -5.573 1.00 94.50 81 MET A C 1
ATOM 625 O O . MET A 1 81 ? 1.827 3.823 -4.813 1.00 94.50 81 MET A O 1
ATOM 629 N N . LEU A 1 82 ? 3.590 2.552 -5.376 1.00 94.88 82 LEU A N 1
ATOM 630 C CA . LEU A 1 82 ? 3.453 1.646 -4.230 1.00 94.88 82 LEU A CA 1
ATOM 631 C C . LEU A 1 82 ? 3.666 2.377 -2.893 1.00 94.88 82 LEU A C 1
ATOM 633 O O . LEU A 1 82 ? 2.892 2.166 -1.958 1.00 94.88 82 LEU A O 1
ATOM 637 N N . MET A 1 83 ? 4.677 3.248 -2.796 1.00 96.75 83 MET A N 1
ATOM 638 C CA . MET A 1 83 ? 4.920 4.058 -1.594 1.00 96.75 83 MET A CA 1
ATOM 639 C C . MET A 1 83 ? 3.751 5.002 -1.296 1.00 96.75 83 MET A C 1
ATOM 641 O O . MET A 1 83 ? 3.300 5.065 -0.151 1.00 96.75 83 MET A O 1
ATOM 645 N N . ASP A 1 84 ? 3.210 5.669 -2.315 1.00 97.06 84 ASP A N 1
ATOM 646 C CA . ASP A 1 84 ? 2.064 6.570 -2.166 1.00 97.06 84 ASP A CA 1
ATOM 647 C C . ASP A 1 84 ? 0.842 5.819 -1.625 1.00 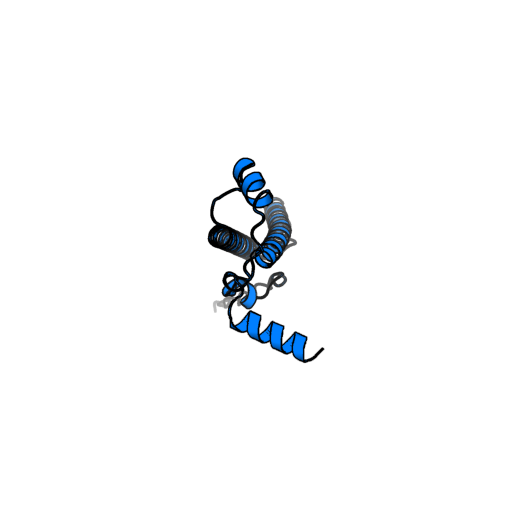97.06 84 ASP A C 1
ATOM 649 O O . ASP A 1 84 ? 0.200 6.262 -0.667 1.00 97.06 84 ASP A O 1
ATOM 653 N N . LYS A 1 85 ? 0.566 4.622 -2.161 1.00 96.31 85 LYS A N 1
ATOM 654 C CA . LYS A 1 85 ? -0.532 3.770 -1.684 1.00 96.31 85 LYS A CA 1
ATOM 655 C C . LYS A 1 85 ? -0.324 3.288 -0.252 1.00 96.31 85 LYS A C 1
ATOM 657 O O . LYS A 1 85 ? -1.279 3.264 0.524 1.00 96.31 85 LYS A O 1
ATOM 662 N N . LEU A 1 86 ? 0.904 2.959 0.141 1.00 97.50 86 LEU A N 1
ATOM 663 C CA . LEU A 1 86 ? 1.218 2.589 1.525 1.00 97.50 86 LEU A CA 1
ATOM 664 C C . LEU A 1 86 ? 0.966 3.742 2.505 1.00 97.50 86 LEU A C 1
ATOM 666 O O . LEU A 1 86 ? 0.408 3.521 3.584 1.00 97.50 86 LEU A O 1
ATOM 670 N N . VAL A 1 87 ? 1.319 4.972 2.126 1.00 97.50 87 VAL A N 1
ATOM 671 C CA . VAL A 1 87 ? 1.012 6.171 2.921 1.00 97.50 87 VAL A CA 1
ATOM 672 C C . VAL A 1 87 ? -0.501 6.377 3.024 1.00 97.50 87 VAL A C 1
ATOM 674 O O . VAL A 1 87 ? -1.018 6.597 4.121 1.00 97.50 87 VAL A O 1
ATOM 677 N N . GLU A 1 88 ? -1.227 6.233 1.915 1.00 97.31 88 GLU A N 1
ATOM 678 C CA . GLU A 1 88 ? -2.692 6.313 1.874 1.00 97.31 88 GLU A CA 1
ATOM 679 C C . GLU A 1 88 ? -3.358 5.311 2.831 1.00 97.31 88 GLU A C 1
ATOM 681 O O . GLU A 1 88 ? -4.293 5.656 3.563 1.00 97.31 88 GLU A O 1
ATOM 686 N N . ILE A 1 89 ? -2.872 4.065 2.837 1.00 97.00 89 ILE A N 1
ATOM 687 C CA . ILE A 1 89 ? -3.345 2.994 3.720 1.00 97.00 89 ILE A CA 1
ATOM 688 C C . ILE A 1 89 ? -3.088 3.364 5.180 1.00 97.00 89 ILE A C 1
ATOM 690 O O . ILE A 1 89 ? -4.007 3.280 5.999 1.00 97.00 89 ILE A O 1
ATOM 694 N N . ARG A 1 90 ? -1.870 3.817 5.512 1.00 95.62 90 ARG A N 1
ATOM 695 C CA . ARG A 1 90 ? -1.516 4.232 6.876 1.00 95.62 90 ARG A CA 1
ATOM 696 C C . ARG A 1 90 ? -2.465 5.316 7.387 1.00 95.62 90 ARG A C 1
ATOM 698 O O . ARG A 1 90 ? -3.046 5.151 8.458 1.00 95.62 90 ARG A O 1
ATOM 705 N N . LEU A 1 91 ? -2.661 6.384 6.614 1.00 95.06 91 LEU A N 1
ATOM 706 C CA . LEU A 1 91 ? -3.526 7.502 7.004 1.00 95.06 91 LEU A CA 1
ATOM 707 C C . LEU A 1 91 ? -4.981 7.056 7.208 1.00 95.06 91 LEU A C 1
ATOM 709 O O . LEU A 1 91 ? -5.648 7.503 8.144 1.00 95.06 91 LEU A O 1
ATOM 713 N N . ARG A 1 92 ? -5.482 6.135 6.375 1.00 94.44 92 ARG A N 1
ATOM 714 C CA . ARG A 1 92 ? -6.824 5.561 6.555 1.00 94.44 92 ARG A CA 1
ATOM 715 C C . ARG A 1 92 ? -6.944 4.724 7.821 1.00 94.44 92 ARG A C 1
ATOM 717 O O . ARG A 1 92 ? -7.957 4.833 8.511 1.00 94.44 92 ARG A O 1
ATOM 724 N N . ILE A 1 93 ? -5.943 3.904 8.134 1.00 93.56 93 ILE A N 1
ATOM 725 C CA . ILE A 1 93 ? -5.926 3.116 9.372 1.00 93.56 93 ILE A CA 1
ATOM 726 C C . ILE A 1 93 ? -5.922 4.052 10.584 1.00 93.56 93 ILE A C 1
ATOM 728 O O . ILE A 1 93 ? -6.751 3.885 11.475 1.00 93.56 93 ILE A O 1
ATOM 732 N N . GLU A 1 94 ? -5.061 5.071 10.592 1.00 90.81 94 GLU A N 1
ATOM 733 C CA . GLU A 1 94 ? -4.986 6.060 11.678 1.00 90.81 94 GLU A CA 1
ATOM 734 C C . GLU A 1 94 ? -6.322 6.787 11.876 1.00 90.81 94 GLU A C 1
ATOM 736 O O . GLU A 1 94 ? -6.797 6.916 13.007 1.00 90.81 94 GLU A O 1
ATOM 741 N N . LYS A 1 95 ? -6.993 7.167 10.781 1.00 90.50 95 LYS A N 1
ATOM 742 C CA . LYS A 1 95 ? -8.333 7.768 10.829 1.00 90.50 95 LYS A CA 1
ATOM 743 C C . LYS A 1 95 ? -9.390 6.827 11.425 1.00 90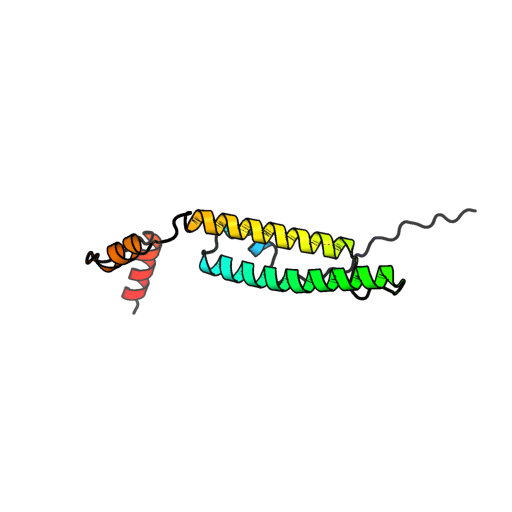.50 95 LYS A C 1
ATOM 745 O O . LYS A 1 95 ? -10.268 7.302 12.137 1.00 90.50 95 LYS A O 1
ATOM 750 N N . LYS A 1 96 ? -9.335 5.519 11.134 1.00 88.94 96 LYS A N 1
ATOM 751 C CA . LYS A 1 96 ? -10.330 4.529 11.601 1.00 88.94 96 LYS A CA 1
ATOM 752 C C . LYS A 1 96 ? -10.097 4.061 13.041 1.00 88.94 96 LYS A C 1
ATOM 754 O O . LYS A 1 96 ? -11.061 3.841 13.762 1.00 88.94 96 LYS A O 1
ATOM 759 N N . VAL A 1 97 ? -8.843 3.883 13.454 1.00 81.81 97 VAL A N 1
ATOM 760 C CA . VAL A 1 97 ? -8.486 3.358 14.788 1.00 81.81 97 VAL A CA 1
ATOM 761 C C . VAL A 1 97 ? -8.378 4.481 15.828 1.00 81.81 97 VAL A C 1
ATOM 763 O O . VAL A 1 97 ? -8.570 4.251 17.021 1.00 81.81 97 VAL A O 1
ATOM 766 N N . GLY A 1 98 ? -8.113 5.711 15.380 1.00 72.00 98 GLY A N 1
ATOM 767 C CA . GLY A 1 98 ? -7.793 6.835 16.250 1.00 72.00 98 GLY A CA 1
ATOM 768 C C . GLY A 1 98 ? -6.388 6.716 16.854 1.00 72.00 98 GLY A C 1
ATOM 769 O O . GLY A 1 98 ? -5.828 5.634 17.012 1.00 72.00 98 GLY A O 1
ATOM 770 N N . ASN A 1 99 ? -5.801 7.849 17.245 1.00 64.06 99 ASN A N 1
ATOM 771 C CA . ASN A 1 99 ? -4.422 7.913 17.758 1.00 64.06 99 ASN A CA 1
ATOM 772 C C . ASN A 1 99 ? -4.245 7.393 19.199 1.00 64.06 99 ASN A C 1
ATOM 774 O O . ASN A 1 99 ? -3.179 7.560 19.794 1.00 64.06 99 ASN A O 1
ATOM 778 N N . LYS A 1 100 ? -5.271 6.786 19.806 1.00 69.00 100 LYS A N 1
ATOM 779 C CA . LYS A 1 100 ? -5.189 6.315 21.192 1.00 69.00 100 LYS A CA 1
ATOM 780 C C . LYS A 1 100 ? -4.700 4.874 21.237 1.00 69.00 100 LYS A C 1
ATOM 782 O O . LYS A 1 100 ? -5.476 3.933 21.100 1.00 69.00 100 LYS A O 1
ATOM 787 N N . ARG A 1 101 ? -3.403 4.706 21.509 1.00 70.06 101 ARG A N 1
ATOM 788 C CA . ARG A 1 101 ? -2.886 3.435 22.027 1.00 70.06 101 ARG A CA 1
ATOM 789 C C . ARG A 1 101 ? -3.595 3.119 23.342 1.00 70.06 101 ARG A C 1
ATOM 791 O O . ARG A 1 101 ? -3.609 3.949 24.249 1.00 70.06 101 ARG A O 1
ATOM 798 N N . LEU A 1 102 ? -4.173 1.926 23.430 1.00 79.06 102 LEU A N 1
ATOM 799 C CA . LEU A 1 102 ? -4.768 1.431 24.663 1.00 79.06 102 LEU A CA 1
ATOM 800 C C . LEU A 1 102 ? -3.657 1.272 25.709 1.00 79.06 102 LEU A C 1
ATOM 802 O O . LEU A 1 102 ? -2.721 0.503 25.499 1.00 79.06 102 LEU A O 1
ATOM 806 N N . ASN A 1 103 ? -3.725 2.032 26.801 1.00 86.44 103 ASN A N 1
ATOM 807 C CA . ASN A 1 103 ? -2.797 1.869 27.919 1.00 86.44 103 ASN A CA 1
ATOM 808 C C . ASN A 1 103 ? -3.317 0.802 28.900 1.00 86.44 103 ASN A C 1
ATOM 810 O O . ASN A 1 103 ? -4.478 0.394 28.840 1.00 86.44 103 ASN A O 1
ATOM 814 N N . THR A 1 104 ? -2.454 0.355 29.814 1.00 86.94 104 THR A N 1
ATOM 815 C CA . THR A 1 104 ? -2.778 -0.699 30.788 1.00 86.94 104 THR A CA 1
ATOM 816 C C . THR A 1 104 ? -4.003 -0.359 31.635 1.00 86.94 104 THR A C 1
ATOM 818 O O . THR A 1 104 ? -4.851 -1.219 31.850 1.00 86.94 104 THR A O 1
ATOM 821 N N . ALA A 1 105 ? -4.132 0.891 32.087 1.00 89.25 105 ALA A N 1
ATOM 822 C CA . ALA A 1 105 ? -5.259 1.319 32.913 1.00 89.25 105 ALA A CA 1
ATOM 823 C C . ALA A 1 105 ? -6.582 1.301 32.128 1.00 89.25 105 ALA A C 1
ATOM 825 O O . ALA A 1 105 ? -7.594 0.819 32.631 1.00 89.25 105 ALA A O 1
ATOM 826 N N . ASP A 1 106 ? -6.565 1.760 30.876 1.00 86.25 106 ASP A N 1
ATOM 827 C CA . ASP A 1 106 ? -7.716 1.731 29.976 1.00 86.25 106 ASP A CA 1
ATOM 828 C C . ASP A 1 106 ? -8.122 0.302 29.613 1.00 86.25 106 ASP A C 1
ATOM 830 O O . ASP A 1 106 ? -9.314 0.010 29.523 1.00 86.25 106 ASP A O 1
ATOM 834 N N . TYR A 1 107 ? -7.144 -0.590 29.438 1.00 84.69 107 TYR A N 1
ATOM 835 C CA . TYR A 1 107 ? -7.390 -2.011 29.215 1.00 84.69 107 TYR A CA 1
ATOM 836 C C . TYR A 1 107 ? -8.050 -2.661 30.434 1.00 84.69 107 TYR A C 1
ATOM 838 O O . TYR A 1 107 ? -9.112 -3.260 30.292 1.00 84.69 107 TYR A O 1
ATOM 846 N N . ILE A 1 108 ? -7.473 -2.494 31.632 1.00 90.25 108 ILE A N 1
ATOM 847 C CA . ILE A 1 108 ? -8.038 -3.041 32.876 1.00 90.25 108 ILE A CA 1
ATOM 848 C C . ILE A 1 108 ? -9.453 -2.507 33.083 1.00 90.25 108 ILE A C 1
ATOM 850 O O . ILE A 1 108 ? -10.365 -3.284 33.331 1.00 90.25 108 ILE A O 1
ATOM 854 N N . ARG A 1 109 ? -9.665 -1.199 32.906 1.00 88.69 109 ARG A N 1
ATOM 855 C CA . ARG A 1 109 ? -10.992 -0.589 33.029 1.00 88.69 109 ARG A CA 1
ATOM 856 C C . ARG A 1 109 ? -12.013 -1.213 32.075 1.00 88.69 109 ARG A C 1
ATOM 858 O O . ARG A 1 109 ? -13.117 -1.493 32.517 1.00 88.69 109 ARG A O 1
ATOM 865 N N . ARG A 1 110 ? -11.657 -1.440 30.803 1.00 83.12 110 ARG A N 1
ATOM 866 C CA . ARG A 1 110 ? -12.549 -2.104 29.833 1.00 83.12 110 ARG A CA 1
ATOM 867 C C . ARG A 1 110 ? -12.837 -3.558 30.196 1.00 83.12 110 ARG A C 1
ATOM 869 O O . ARG A 1 110 ? -13.950 -4.006 29.989 1.00 83.12 110 ARG A O 1
ATOM 876 N N . MET A 1 111 ? -11.851 -4.289 30.709 1.00 85.38 111 MET A N 1
ATOM 877 C CA . MET A 1 111 ? -12.024 -5.698 31.083 1.00 85.38 111 MET A CA 1
ATOM 878 C C . MET A 1 111 ? -12.799 -5.877 32.394 1.00 85.38 111 MET A C 1
ATOM 880 O O . MET A 1 111 ? -13.428 -6.909 32.593 1.00 85.38 111 MET A O 1
ATOM 884 N N . SER A 1 112 ? -12.746 -4.884 33.282 1.00 89.06 112 SER A N 1
ATOM 885 C CA . SER A 1 112 ? -13.535 -4.841 34.517 1.00 89.06 112 SER A CA 1
ATOM 886 C C . SER A 1 112 ? -14.966 -4.344 34.296 1.00 89.06 112 SER A C 1
ATOM 888 O O . SER A 1 112 ? -15.766 -4.361 35.232 1.00 89.06 112 SER A O 1
ATOM 890 N N . ASP A 1 113 ? -15.282 -3.864 33.092 1.00 84.81 113 ASP A N 1
ATOM 891 C CA . ASP A 1 113 ? -16.623 -3.435 32.729 1.00 84.81 113 ASP A CA 1
ATOM 892 C C . ASP A 1 113 ? -17.509 -4.662 32.486 1.00 84.81 113 ASP A C 1
ATOM 894 O O . ASP A 1 113 ? -17.299 -5.430 31.550 1.00 84.81 113 ASP A O 1
ATOM 898 N N . MET A 1 114 ? -18.489 -4.855 33.368 1.00 84.44 114 MET A N 1
ATOM 899 C CA . MET A 1 114 ? -19.462 -5.946 33.291 1.00 84.44 114 MET A CA 1
ATOM 900 C C . MET A 1 114 ? -20.733 -5.543 32.538 1.00 84.44 114 MET A C 1
ATOM 902 O O . MET A 1 114 ? -21.710 -6.297 32.545 1.00 84.44 114 MET A O 1
ATOM 906 N N . THR A 1 115 ? -20.771 -4.356 31.920 1.00 83.81 115 THR A N 1
ATOM 907 C CA . THR A 1 115 ? -21.906 -4.012 31.066 1.00 83.81 115 THR A CA 1
ATOM 908 C C . THR A 1 115 ? -21.971 -4.956 29.861 1.00 83.81 115 THR A C 1
ATOM 910 O O . THR A 1 115 ? -20.948 -5.250 29.236 1.00 83.81 115 THR A O 1
ATOM 913 N N . PRO A 1 116 ? -23.167 -5.470 29.521 1.00 79.25 116 PRO A N 1
ATOM 914 C CA . PRO A 1 116 ? -23.341 -6.277 28.324 1.00 79.25 116 PRO A CA 1
ATOM 915 C C . PRO A 1 116 ? -22.897 -5.494 27.081 1.00 79.25 116 PRO A C 1
ATOM 917 O O . PRO A 1 116 ? -23.189 -4.296 26.998 1.00 79.25 116 PRO A O 1
ATOM 920 N N . PRO A 1 117 ? -22.247 -6.140 26.095 1.00 75.50 117 PRO A N 1
ATOM 921 C CA . PRO A 1 117 ? -21.920 -5.487 24.838 1.00 75.50 117 PRO A CA 1
ATOM 922 C C . PRO A 1 117 ? -23.189 -4.926 24.194 1.00 75.50 117 PRO A C 1
ATOM 924 O O . PRO A 1 117 ? -24.146 -5.664 23.949 1.00 75.50 117 PRO A O 1
ATOM 927 N N . VAL A 1 118 ? -23.196 -3.626 23.911 1.00 75.19 118 VAL A N 1
ATOM 928 C CA . VAL A 1 118 ? -24.236 -3.024 23.080 1.00 75.19 118 VAL A CA 1
ATOM 929 C C . VAL A 1 118 ? -23.909 -3.385 21.635 1.00 75.19 118 VAL A C 1
ATOM 931 O O . VAL A 1 118 ? -22.795 -3.153 21.163 1.00 75.19 118 VAL A O 1
ATOM 934 N N . ASP A 1 119 ? -24.850 -4.017 20.934 1.00 73.12 119 ASP A N 1
ATOM 935 C CA . ASP A 1 119 ? -24.691 -4.247 19.502 1.00 73.12 119 ASP A CA 1
ATOM 936 C C . ASP A 1 119 ? -24.852 -2.907 18.780 1.00 73.12 119 ASP A C 1
ATOM 938 O O . ASP A 1 119 ? -25.966 -2.454 18.525 1.00 73.12 119 ASP A O 1
ATOM 942 N N . ASP A 1 120 ? -23.736 -2.258 18.470 1.00 76.19 120 ASP A N 1
ATOM 943 C CA . ASP A 1 120 ? -23.695 -0.985 17.747 1.00 76.19 120 ASP A CA 1
ATOM 944 C C . ASP A 1 120 ? -23.718 -1.176 16.219 1.00 76.19 120 ASP A C 1
ATOM 946 O O . ASP A 1 120 ? -23.423 -0.248 15.462 1.00 76.19 120 ASP A O 1
ATOM 950 N N . ALA A 1 121 ? -24.043 -2.379 15.727 1.00 79.81 121 ALA A N 1
ATOM 951 C CA . ALA A 1 121 ? -24.127 -2.611 14.293 1.00 79.81 121 ALA A CA 1
ATOM 952 C C . ALA A 1 121 ? -25.169 -1.680 13.631 1.00 79.81 121 ALA A C 1
ATOM 954 O O . ALA A 1 121 ? -26.245 -1.445 14.200 1.00 79.81 121 ALA A O 1
ATOM 955 N N . PRO A 1 122 ? -24.883 -1.182 12.410 1.00 83.56 122 PRO A N 1
ATOM 956 C CA . PRO A 1 122 ? -25.861 -0.477 11.587 1.00 83.56 122 PRO A CA 1
ATOM 957 C C . PRO A 1 122 ? -27.167 -1.269 11.461 1.00 83.56 122 PRO A C 1
ATOM 959 O O . PRO A 1 122 ? -27.133 -2.497 11.363 1.00 83.56 122 PRO A O 1
ATOM 962 N N . LEU A 1 123 ? -28.304 -0.568 11.429 1.00 82.38 123 LEU A N 1
ATOM 963 C CA . LEU A 1 123 ? -29.643 -1.172 11.353 1.00 82.38 123 LEU A CA 1
ATOM 964 C C . LEU A 1 123 ? -29.758 -2.209 10.225 1.00 82.38 123 LEU A C 1
ATOM 966 O O . LEU A 1 123 ? -30.168 -3.332 10.492 1.00 82.38 123 LEU A O 1
ATOM 970 N N . GLU A 1 124 ? -29.259 -1.904 9.025 1.00 85.06 124 GLU A N 1
ATOM 971 C CA . GLU A 1 124 ? -29.253 -2.845 7.891 1.00 85.06 124 GLU A CA 1
ATOM 972 C C . GLU A 1 124 ? -28.537 -4.171 8.203 1.00 85.06 124 GLU A C 1
ATOM 974 O O . GLU A 1 124 ? -28.958 -5.247 7.776 1.00 85.06 124 GLU A O 1
ATOM 979 N N . LEU A 1 125 ? -27.435 -4.123 8.960 1.00 81.56 125 LEU A N 1
ATOM 980 C CA . LEU A 1 125 ? -26.683 -5.318 9.346 1.00 81.56 125 LEU A CA 1
ATOM 981 C C . LEU A 1 125 ? -27.409 -6.127 10.419 1.00 81.56 125 LEU A C 1
ATOM 983 O O . LEU A 1 125 ? -27.262 -7.350 10.440 1.00 81.56 125 LEU A O 1
ATOM 987 N N . LYS A 1 126 ? -28.166 -5.463 11.297 1.00 84.94 126 LYS A N 1
ATOM 988 C CA . LYS A 1 126 ? -29.014 -6.122 12.297 1.00 84.94 126 LYS A CA 1
ATOM 989 C C . LYS A 1 126 ? -30.191 -6.820 11.631 1.00 84.94 126 LYS A C 1
ATOM 991 O O . LYS A 1 126 ? -30.397 -8.003 11.877 1.00 84.94 126 LYS A O 1
ATOM 996 N N . GLU A 1 127 ? -30.876 -6.129 10.725 1.00 88.75 127 GLU A N 1
ATOM 997 C CA . GLU A 1 127 ? -31.987 -6.671 9.937 1.00 88.75 127 GLU A CA 1
ATOM 998 C C . GLU A 1 127 ? -31.545 -7.884 9.116 1.00 88.75 127 GLU A C 1
ATOM 1000 O O . GLU A 1 127 ? -32.174 -8.937 9.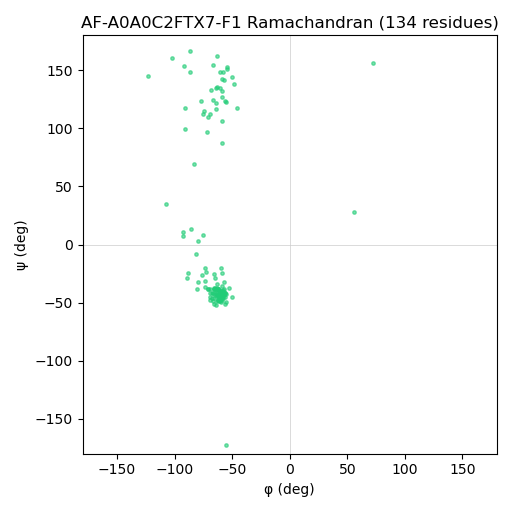166 1.00 88.75 127 GLU A O 1
ATOM 1005 N N . LYS A 1 128 ? -30.398 -7.796 8.429 1.00 86.75 128 LYS A N 1
ATOM 1006 C CA . LYS A 1 128 ? -29.861 -8.929 7.664 1.00 86.75 128 LYS A CA 1
ATOM 1007 C C . LYS A 1 128 ? -29.502 -10.126 8.550 1.00 86.75 128 LYS A C 1
ATOM 1009 O O . LYS A 1 128 ? -29.643 -11.263 8.106 1.00 86.75 128 LYS A O 1
ATOM 1014 N N . ARG A 1 129 ? -29.027 -9.888 9.779 1.00 86.31 129 ARG A N 1
ATOM 1015 C CA . ARG A 1 129 ? -28.724 -10.954 10.748 1.00 86.31 129 ARG A CA 1
ATOM 1016 C C . ARG A 1 129 ? -29.996 -11.634 11.247 1.00 86.31 129 ARG A C 1
ATOM 1018 O O . ARG A 1 129 ? -30.039 -12.858 11.235 1.00 86.31 129 ARG A O 1
ATOM 1025 N N . GLN A 1 130 ? -31.019 -10.852 11.594 1.00 86.12 130 GLN A N 1
ATOM 1026 C CA . GLN A 1 130 ? -32.335 -11.365 11.987 1.00 86.12 130 GLN A CA 1
ATOM 1027 C C . GLN A 1 130 ? -32.956 -12.203 10.873 1.00 86.12 130 GLN A C 1
ATOM 1029 O O . GLN A 1 130 ? -33.332 -13.345 11.108 1.00 86.12 130 GLN A O 1
ATOM 1034 N N . LEU A 1 131 ? -32.946 -11.696 9.637 1.00 89.31 131 LEU A N 1
ATOM 1035 C CA . LEU A 1 131 ? -33.458 -12.433 8.483 1.00 89.31 131 LEU A CA 1
ATOM 1036 C C . LEU A 1 131 ? -32.726 -13.771 8.284 1.00 89.31 131 LEU A C 1
ATOM 1038 O O . LEU A 1 131 ? -33.319 -14.752 7.850 1.00 89.31 131 LEU A O 1
ATOM 1042 N N . PHE A 1 132 ? -31.424 -13.822 8.571 1.00 87.50 132 PHE A N 1
ATOM 1043 C CA . PHE A 1 132 ? -30.639 -15.049 8.456 1.00 87.50 132 PHE A CA 1
ATOM 1044 C C . PHE A 1 132 ? -30.952 -16.052 9.577 1.00 87.50 132 PHE A C 1
ATOM 1046 O O . PHE A 1 132 ? -30.969 -17.252 9.324 1.00 87.50 132 PHE A O 1
ATOM 1053 N N . GLU A 1 133 ? -31.203 -15.575 10.799 1.00 86.44 133 GLU A N 1
ATOM 1054 C CA . GLU A 1 133 ? -31.604 -16.416 11.935 1.00 86.44 133 GLU A CA 1
ATOM 1055 C C . GLU A 1 133 ? -33.031 -16.954 11.795 1.00 86.44 133 GLU A C 1
ATOM 1057 O O . GLU A 1 133 ? -33.261 -18.118 12.103 1.00 86.44 133 GLU A O 1
ATOM 1062 N N . GLU A 1 134 ? -33.967 -16.153 11.282 1.00 89.38 134 GLU A N 1
ATOM 1063 C CA . GLU A 1 134 ? -35.351 -16.578 11.025 1.00 89.38 134 GLU A CA 1
ATOM 1064 C C . GLU A 1 134 ? -35.456 -17.655 9.934 1.00 89.38 134 GLU A C 1
ATOM 1066 O O . GLU A 1 134 ? -36.397 -18.444 9.930 1.00 89.38 134 GLU A O 1
ATOM 1071 N N . ASN A 1 135 ? -34.486 -17.708 9.016 1.00 81.38 135 ASN A N 1
ATOM 1072 C CA . ASN A 1 135 ? -34.424 -18.698 7.936 1.00 81.38 135 ASN A CA 1
ATOM 1073 C C . ASN A 1 135 ? -33.590 -19.953 8.287 1.00 81.38 135 ASN A C 1
ATOM 1075 O O . ASN A 1 135 ? -33.272 -20.732 7.383 1.00 81.38 135 ASN A O 1
ATOM 1079 N N . ARG A 1 136 ? -33.193 -20.140 9.553 1.00 63.97 136 ARG A N 1
ATOM 1080 C CA . ARG A 1 136 ? -32.370 -21.269 10.020 1.00 63.97 136 ARG A CA 1
ATOM 1081 C C . ARG A 1 136 ? -33.205 -22.391 10.631 1.00 63.97 136 ARG A C 1
ATOM 1083 O O . ARG A 1 136 ? -32.830 -23.560 10.384 1.00 63.97 136 ARG A O 1
#

Sequence (136 aa):
MSHQSAPKPDTKKPLNPPPYSPQILEHLDQFSVGTLTVIGRELVSELTTRTHSLCMSLKAVSERKPPVAGDPEQLLEYCQMLMDKLVEIRLRIEKKVGNKRLNTADYIRRMSDMTPPVDDAPLELKEKRQLFEENR

Radius of gyration: 24.77 Å; Cα contacts (8 Å, |Δi|>4): 60; chains: 1; bounding box: 64×34×85 Å

Secondary structure (DSSP, 8-state):
-----PPPP---PPPSPPSS-HHHHH-GGGS-HHHHHHHHHHHHHHHHHHHHHHHHHHHHHHTTPPPSSS-HHHHHHHHHHHHHHHHHHHHHHHHHH-S-PPPHHHHHHHHT--SPPP----HHHHHHHHHHHHT-

Mean predicted aligned error: 12.96 Å

Organism: NCBI:txid51022